Protein AF-A0A535S026-F1 (afdb_monomer)

Foldseek 3Di:
DPDPPDPPVVVCVLVPDQKDWDWFAAPVRDIDIDIWGWHQDPVVRDIDTDDDPVGCRRVNRVVVVVVVVVPD

Sequence (72 aa):
MPLLDVPPEINRAPRFYYTCEATTVNREGQPVTWPTLAYYDEESGQILLTASIAFPVKAFNVIVRLTRQLFP

pLDDT: mean 75.2, std 16.27, range [34.47, 90.5]

Nearest PDB structures (foldseek):
  3tgv-assembly2_D  TM=7.080E-01  e=2.440E-01  Vibrio cholerae O395
  5jab-assembly1_B  TM=8.347E-01  e=7.520E-01  Mycobacterium tuberculosis H37Rv
  3swj-assembly1_A  TM=7.123E-01  e=5.501E-01  Campylobacter jejuni RM1221
  5jab-assembly2_D  TM=7.879E-01  e=1.496E+00  Mycobacterium tuberculosis H37Rv

Structure (mmCIF, N/CA/C/O backbone):
data_AF-A0A535S026-F1
#
_entry.id   AF-A0A535S026-F1
#
loop_
_atom_site.group_PDB
_atom_site.id
_atom_site.type_symbol
_atom_site.label_atom_id
_atom_site.label_alt_id
_atom_site.label_comp_id
_atom_site.label_asym_id
_atom_site.label_entity_id
_atom_site.label_seq_id
_atom_site.pdbx_PDB_ins_code
_atom_site.Cartn_x
_atom_site.Cartn_y
_atom_site.Cartn_z
_atom_site.occupancy
_atom_site.B_iso_or_equiv
_atom_site.auth_seq_id
_atom_site.auth_comp_id
_atom_site.auth_asym_id
_atom_site.auth_atom_id
_atom_site.pdbx_PDB_model_num
ATOM 1 N N . MET A 1 1 ? -1.698 -15.341 -1.765 1.00 50.34 1 MET A N 1
ATOM 2 C CA . MET A 1 1 ? -2.845 -14.764 -2.502 1.00 50.34 1 MET A CA 1
ATOM 3 C C . MET A 1 1 ? -2.714 -15.182 -3.952 1.00 50.34 1 MET A C 1
ATOM 5 O O . MET A 1 1 ? -1.579 -15.188 -4.417 1.00 50.34 1 MET A O 1
ATOM 9 N N . PRO A 1 2 ? -3.796 -15.561 -4.651 1.00 51.09 2 PRO A N 1
ATOM 10 C CA . PRO A 1 2 ? -3.706 -15.750 -6.092 1.00 51.09 2 PRO A CA 1
ATOM 11 C C . PRO A 1 2 ? -3.269 -14.426 -6.727 1.00 51.09 2 PRO A C 1
ATOM 13 O O . PRO A 1 2 ? -3.754 -13.363 -6.332 1.00 51.09 2 PRO A O 1
ATOM 16 N N . LEU A 1 3 ? -2.310 -14.500 -7.648 1.00 62.28 3 LEU A N 1
ATOM 17 C CA . LEU A 1 3 ? -1.906 -13.356 -8.456 1.00 62.28 3 LEU A CA 1
ATOM 18 C C . LEU A 1 3 ? -3.155 -12.872 -9.205 1.00 62.28 3 LEU A C 1
ATOM 20 O O . LEU A 1 3 ? -3.863 -13.688 -9.796 1.00 62.28 3 LEU A O 1
ATOM 24 N N . LEU A 1 4 ? -3.466 -11.580 -9.129 1.00 66.31 4 LEU A N 1
ATOM 25 C CA . LEU A 1 4 ? -4.558 -11.024 -9.922 1.00 66.31 4 LEU A CA 1
ATOM 26 C C . LEU A 1 4 ? -4.174 -11.158 -11.402 1.00 66.31 4 LEU A C 1
ATOM 28 O O . LEU A 1 4 ? -3.097 -10.713 -11.796 1.00 66.31 4 LEU A O 1
ATOM 32 N N . ASP A 1 5 ? -5.036 -11.785 -12.203 1.00 81.94 5 ASP A N 1
ATOM 33 C CA . ASP A 1 5 ? -4.867 -11.876 -13.656 1.00 81.94 5 ASP A CA 1
ATOM 34 C C . ASP A 1 5 ? -5.212 -10.518 -14.277 1.00 81.94 5 ASP A C 1
ATOM 36 O O . ASP A 1 5 ? -6.353 -10.236 -14.646 1.00 81.94 5 ASP A O 1
ATOM 40 N N . VAL A 1 6 ? -4.234 -9.613 -14.254 1.00 82.19 6 VAL A N 1
ATOM 41 C CA . VAL A 1 6 ? -4.351 -8.249 -14.771 1.00 82.19 6 VAL A CA 1
ATOM 42 C C . VAL A 1 6 ? -3.364 -8.029 -15.914 1.00 82.19 6 VAL A C 1
ATOM 44 O O . VAL A 1 6 ? -2.281 -8.624 -15.911 1.00 82.19 6 VAL A O 1
ATOM 47 N N . PRO A 1 7 ? -3.689 -7.138 -16.871 1.00 90.06 7 PRO A N 1
ATOM 48 C CA . PRO A 1 7 ? -2.775 -6.781 -17.946 1.00 90.06 7 PRO A CA 1
ATOM 49 C C . PRO A 1 7 ? -1.376 -6.389 -17.434 1.00 90.06 7 PRO A C 1
ATOM 51 O O . PRO A 1 7 ? -1.266 -5.736 -16.386 1.00 90.06 7 PRO A O 1
ATOM 54 N N . PRO A 1 8 ? -0.294 -6.720 -18.165 1.00 83.69 8 PRO A N 1
ATOM 55 C CA . PRO A 1 8 ? 1.080 -6.392 -17.771 1.00 83.69 8 PRO A CA 1
ATOM 56 C C . PRO A 1 8 ? 1.324 -4.900 -17.508 1.00 83.69 8 PRO A C 1
ATOM 58 O O . PRO A 1 8 ? 2.256 -4.526 -16.796 1.00 83.69 8 PRO A O 1
ATOM 61 N N . GLU A 1 9 ? 0.520 -4.026 -18.105 1.00 85.31 9 GLU A N 1
ATOM 62 C CA . GLU A 1 9 ? 0.537 -2.580 -17.889 1.00 85.31 9 GLU A CA 1
ATOM 63 C C . GLU A 1 9 ? 0.117 -2.221 -16.457 1.00 85.31 9 GLU A C 1
ATOM 65 O O . GLU A 1 9 ? 0.723 -1.345 -15.843 1.00 85.31 9 GLU A O 1
ATOM 70 N N . ILE A 1 10 ? -0.860 -2.934 -15.888 1.00 84.81 10 ILE A N 1
ATOM 71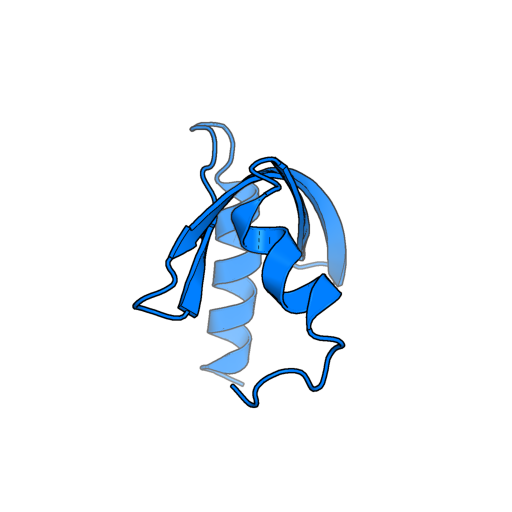 C CA . ILE A 1 10 ? -1.350 -2.700 -14.522 1.00 84.81 10 ILE A CA 1
ATOM 72 C C . ILE A 1 10 ? -0.310 -3.152 -13.494 1.00 84.81 10 ILE A C 1
ATOM 74 O O . ILE A 1 10 ? -0.038 -2.429 -12.538 1.00 84.81 10 ILE A O 1
ATOM 78 N N . ASN A 1 11 ? 0.353 -4.286 -13.734 1.00 83.06 11 ASN A N 1
ATOM 79 C CA . ASN A 1 11 ? 1.421 -4.795 -12.861 1.00 83.06 11 ASN A CA 1
ATOM 80 C C . ASN A 1 11 ? 2.636 -3.860 -12.767 1.00 83.06 11 ASN A C 1
ATOM 82 O O . ASN A 1 11 ? 3.444 -3.973 -11.847 1.00 83.06 11 ASN A O 1
ATOM 86 N N . ARG A 1 12 ? 2.779 -2.926 -13.712 1.00 86.00 12 ARG A N 1
ATOM 87 C CA . ARG A 1 12 ? 3.843 -1.920 -13.703 1.00 86.00 12 ARG A CA 1
ATOM 88 C C . ARG A 1 12 ? 3.495 -0.695 -12.862 1.00 86.00 12 ARG A C 1
ATOM 90 O O . ARG A 1 12 ? 4.413 -0.037 -12.384 1.00 8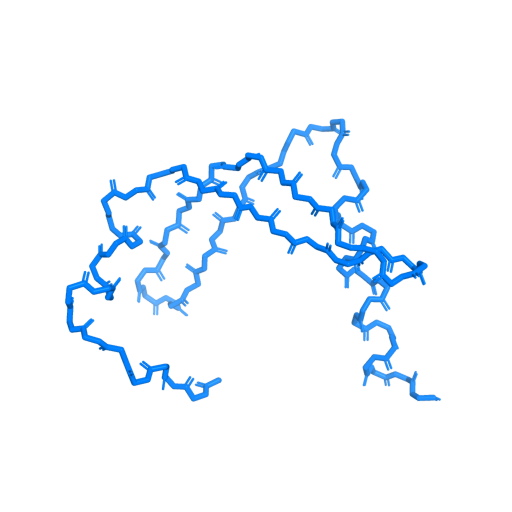6.00 12 ARG A O 1
ATOM 97 N N . ALA A 1 13 ? 2.214 -0.400 -12.636 1.00 87.44 13 ALA A N 1
ATOM 98 C CA . ALA A 1 13 ? 1.785 0.796 -11.911 1.00 87.44 13 ALA A CA 1
ATOM 99 C C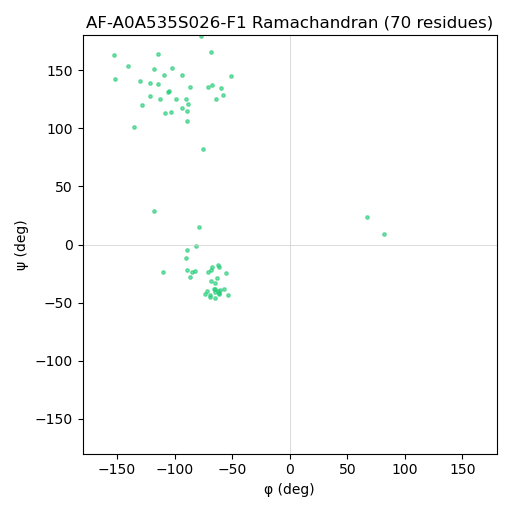 . ALA A 1 13 ? 2.442 0.957 -10.520 1.00 87.44 13 ALA A C 1
ATOM 101 O O . ALA A 1 13 ? 2.936 2.052 -10.243 1.00 87.44 13 ALA A O 1
ATOM 102 N N . PRO A 1 14 ? 2.575 -0.093 -9.680 1.00 88.00 14 PRO A N 1
ATOM 103 C CA . PRO A 1 14 ? 3.212 0.041 -8.367 1.00 88.00 14 PRO A CA 1
ATOM 104 C C . PRO A 1 14 ? 4.685 0.484 -8.416 1.00 88.00 14 PRO A C 1
ATOM 106 O O . PRO A 1 14 ? 5.202 0.979 -7.421 1.00 88.00 14 PRO A O 1
ATOM 109 N N . ARG A 1 15 ? 5.360 0.334 -9.568 1.00 86.81 15 ARG A N 1
ATOM 110 C CA . ARG A 1 15 ? 6.753 0.769 -9.780 1.00 86.81 15 ARG A CA 1
ATOM 111 C C . ARG A 1 15 ? 6.875 2.256 -10.123 1.00 86.81 15 ARG A C 1
ATOM 113 O O . ARG A 1 15 ? 7.946 2.826 -9.961 1.00 86.81 15 ARG A O 1
ATOM 120 N N . PHE A 1 16 ? 5.808 2.868 -10.639 1.00 89.31 16 PHE A N 1
ATOM 121 C CA . PHE A 1 16 ? 5.833 4.240 -11.162 1.00 89.31 16 PHE A CA 1
ATOM 122 C C . PHE A 1 16 ? 5.057 5.238 -10.299 1.00 89.31 16 PHE A C 1
ATOM 124 O O . PHE A 1 16 ? 5.345 6.433 -10.350 1.00 89.31 16 PHE A O 1
ATOM 131 N N . TYR A 1 17 ? 4.091 4.774 -9.505 1.00 89.31 17 TYR A N 1
ATOM 132 C CA . TYR A 1 17 ? 3.268 5.634 -8.658 1.00 89.31 17 TYR A CA 1
ATOM 133 C C . TYR A 1 17 ? 3.624 5.458 -7.185 1.00 89.31 17 TYR A C 1
ATOM 135 O O . TYR A 1 17 ? 3.342 4.428 -6.581 1.00 89.31 17 TYR A O 1
ATOM 143 N N . TYR A 1 18 ? 4.189 6.511 -6.599 1.00 88.38 18 TYR A N 1
ATOM 144 C CA . TYR A 1 18 ? 4.514 6.567 -5.171 1.00 88.38 18 TYR A CA 1
ATOM 145 C C . TYR A 1 18 ? 3.367 7.104 -4.309 1.00 88.38 18 TYR A C 1
ATOM 147 O O . TYR A 1 18 ? 3.477 7.132 -3.086 1.00 88.38 18 TYR A O 1
ATOM 155 N N . THR A 1 19 ? 2.267 7.539 -4.928 1.00 90.12 19 THR A N 1
ATOM 156 C CA . THR A 1 19 ? 1.056 8.012 -4.251 1.00 90.12 19 THR A CA 1
ATOM 157 C C . THR A 1 19 ? -0.143 7.170 -4.664 1.00 90.12 19 THR A C 1
ATOM 159 O O . THR A 1 19 ? -0.305 6.824 -5.835 1.00 90.12 19 THR A O 1
ATOM 162 N N . CYS A 1 20 ? -1.007 6.848 -3.705 1.00 88.12 20 CYS A N 1
ATOM 163 C CA . CYS A 1 20 ? -2.280 6.189 -3.975 1.00 88.12 20 CYS A CA 1
ATOM 164 C C . CYS A 1 20 ? -3.330 6.513 -2.908 1.00 88.12 20 CYS A C 1
ATOM 166 O O . CYS A 1 20 ? -3.009 6.953 -1.800 1.00 88.12 20 CYS A O 1
ATOM 168 N N . GLU A 1 21 ? -4.589 6.251 -3.246 1.00 89.81 21 GLU A N 1
ATOM 169 C CA . GLU A 1 21 ? -5.703 6.276 -2.305 1.00 89.81 21 GLU A CA 1
ATOM 170 C C . GLU A 1 21 ? -5.864 4.890 -1.669 1.00 89.81 21 GLU A C 1
ATOM 172 O O . GLU A 1 21 ? -6.196 3.913 -2.344 1.00 89.81 21 GLU A O 1
ATOM 177 N N . ALA A 1 22 ? -5.647 4.793 -0.359 1.00 86.38 22 ALA A N 1
ATOM 178 C CA . ALA A 1 22 ? -5.851 3.560 0.393 1.00 86.38 22 ALA A CA 1
ATOM 179 C C . ALA A 1 22 ? -7.209 3.607 1.096 1.00 86.38 22 ALA A C 1
ATOM 181 O O . ALA A 1 22 ? -7.473 4.524 1.874 1.00 86.38 22 ALA A O 1
ATOM 182 N N . THR A 1 23 ? -8.060 2.608 0.861 1.00 87.31 23 THR A N 1
ATOM 183 C CA . THR A 1 23 ? -9.368 2.507 1.523 1.00 87.31 23 THR A CA 1
ATOM 184 C C . THR A 1 23 ? -9.355 1.418 2.586 1.00 87.31 23 THR A C 1
ATOM 186 O O . THR A 1 23 ? -8.945 0.288 2.343 1.00 87.31 23 THR A O 1
ATOM 189 N N . THR A 1 24 ? -9.833 1.764 3.777 1.00 85.44 24 THR A N 1
ATOM 190 C CA . THR A 1 24 ? -10.083 0.830 4.884 1.00 85.44 24 THR A CA 1
ATOM 191 C C . THR A 1 24 ? -11.575 0.769 5.174 1.00 85.44 24 THR A C 1
ATOM 193 O O . THR A 1 24 ? -12.310 1.663 4.768 1.00 85.44 24 THR A O 1
ATOM 196 N N . VAL A 1 25 ? -12.026 -0.250 5.901 1.00 86.06 25 VAL A N 1
ATOM 197 C CA . VAL A 1 25 ? -13.414 -0.351 6.366 1.00 86.06 25 VAL A CA 1
ATOM 198 C C . VAL A 1 25 ? -13.421 -0.212 7.884 1.00 86.06 25 VAL A C 1
ATOM 200 O O . VAL A 1 25 ? -12.684 -0.932 8.558 1.00 86.06 25 VAL A O 1
ATOM 203 N N . ASN A 1 26 ? -14.206 0.724 8.417 1.00 84.31 26 ASN A N 1
ATOM 204 C CA . ASN A 1 26 ? -14.321 0.925 9.862 1.00 84.31 26 ASN A CA 1
ATOM 205 C C . ASN A 1 26 ? -15.206 -0.148 10.527 1.00 84.31 26 ASN A C 1
ATOM 207 O O . ASN A 1 26 ? -15.725 -1.061 9.877 1.00 84.31 26 ASN A O 1
ATOM 211 N N . ARG A 1 27 ? -15.370 -0.061 11.851 1.00 81.12 27 ARG A N 1
ATOM 212 C CA . ARG A 1 27 ? -16.144 -1.036 12.635 1.00 81.12 27 ARG A CA 1
ATOM 213 C C . ARG A 1 27 ? -17.627 -1.057 12.245 1.00 81.12 27 ARG A C 1
ATOM 215 O O . ARG A 1 27 ? -18.267 -2.105 12.345 1.00 81.12 27 ARG A O 1
ATOM 222 N N . GLU A 1 28 ? -18.135 0.071 11.771 1.00 86.06 28 GLU A N 1
ATOM 223 C CA . GLU A 1 28 ? -19.496 0.295 11.291 1.00 86.06 28 GLU A CA 1
ATOM 224 C C . GLU A 1 28 ? -19.697 -0.185 9.841 1.00 86.06 28 GLU A C 1
ATOM 226 O O . GLU A 1 28 ? -20.804 -0.111 9.315 1.00 86.06 28 GLU A O 1
ATOM 231 N N . GLY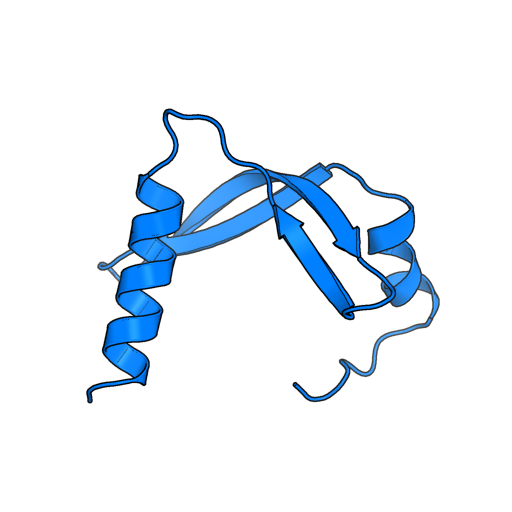 A 1 29 ? -18.650 -0.701 9.185 1.00 85.69 29 GLY A N 1
ATOM 232 C CA . GLY A 1 29 ? -18.718 -1.188 7.807 1.00 85.69 29 GLY A CA 1
ATOM 233 C C . GLY A 1 29 ? -18.603 -0.091 6.746 1.00 85.69 29 GLY A C 1
ATOM 234 O O . GLY A 1 29 ? -18.803 -0.362 5.564 1.00 85.69 29 GLY A O 1
ATOM 235 N N . GLN A 1 30 ? -18.271 1.137 7.136 1.00 89.19 30 GLN A N 1
ATOM 236 C CA . GLN A 1 30 ? -18.152 2.273 6.230 1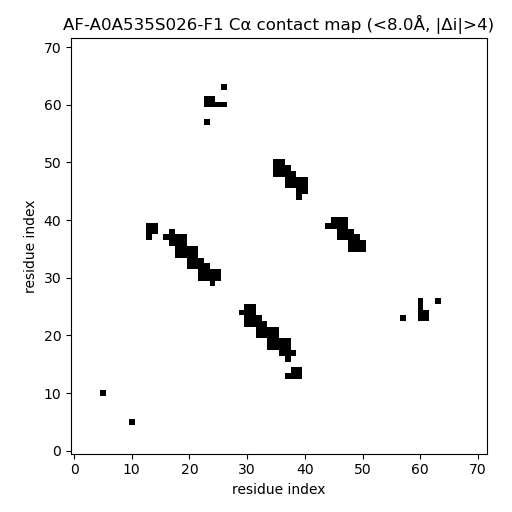.00 89.19 30 GLN A CA 1
ATOM 237 C C . GLN A 1 30 ? -16.741 2.331 5.622 1.00 89.19 30 GLN A C 1
ATOM 239 O O . GLN A 1 30 ? -15.750 2.170 6.348 1.00 89.19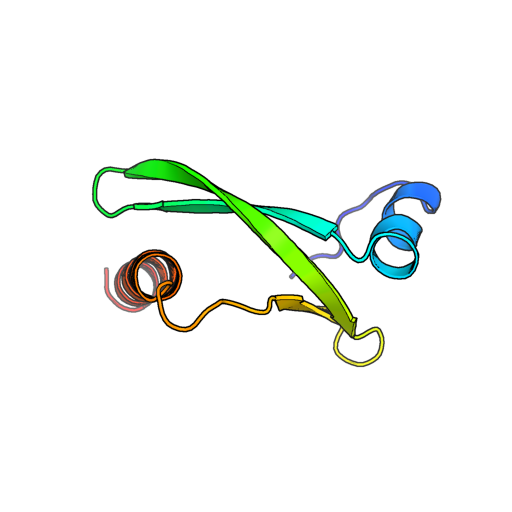 30 GLN A O 1
ATOM 244 N N . PRO A 1 31 ? -16.620 2.575 4.304 1.00 90.50 31 PRO A N 1
ATOM 245 C CA . PRO A 1 31 ? -15.331 2.801 3.674 1.00 90.50 31 PRO A CA 1
ATOM 246 C C . PRO A 1 31 ? -14.771 4.165 4.086 1.00 90.50 31 PRO A C 1
ATOM 248 O O . PRO A 1 31 ? -15.476 5.173 4.080 1.00 90.50 31 PRO A O 1
ATOM 251 N N . VAL A 1 32 ? -13.483 4.196 4.414 1.00 87.00 32 VAL A N 1
ATOM 252 C CA . VAL A 1 32 ? -12.736 5.423 4.694 1.00 87.00 32 VAL A CA 1
ATOM 253 C C . VAL A 1 32 ? -11.470 5.426 3.849 1.00 87.00 32 VAL A C 1
ATOM 255 O O . VAL A 1 32 ? -10.640 4.517 3.974 1.00 87.00 32 VAL A O 1
ATOM 258 N N . THR A 1 33 ? -11.351 6.439 2.994 1.00 87.19 33 THR A N 1
ATOM 259 C CA . THR A 1 33 ? -10.307 6.584 1.972 1.00 87.19 33 THR A CA 1
ATOM 260 C C . THR A 1 33 ? -9.348 7.701 2.338 1.00 87.19 33 THR A C 1
ATOM 262 O O . THR A 1 33 ? -9.736 8.692 2.958 1.00 87.19 33 THR A O 1
ATOM 265 N N . TRP A 1 34 ? -8.081 7.524 1.978 1.00 83.75 34 TRP A N 1
ATOM 266 C CA . TRP A 1 34 ? -7.032 8.440 2.372 1.00 83.75 34 TRP A CA 1
ATOM 267 C C . TRP A 1 34 ? -5.893 8.466 1.350 1.00 83.75 34 TRP A C 1
ATOM 269 O O . TRP A 1 34 ? -5.439 7.384 0.948 1.00 83.75 34 TRP A O 1
ATOM 279 N N . PRO A 1 35 ? -5.298 9.642 1.099 1.00 86.75 35 PRO A N 1
ATOM 280 C CA . PRO A 1 35 ? -4.066 9.715 0.340 1.00 86.75 35 PRO A CA 1
ATOM 281 C C . PRO A 1 35 ? -2.932 9.085 1.155 1.00 86.75 35 PRO A C 1
ATOM 283 O O . PRO A 1 35 ? -2.821 9.270 2.376 1.00 86.75 35 PRO A O 1
ATOM 286 N N . THR A 1 36 ? -2.097 8.299 0.485 1.00 85.69 36 THR A N 1
ATOM 287 C CA . THR A 1 36 ? -0.954 7.604 1.080 1.00 85.69 36 THR A CA 1
ATOM 288 C C . THR A 1 36 ? 0.247 7.620 0.157 1.00 85.69 36 THR A C 1
ATOM 290 O O . THR A 1 36 ? 0.107 7.686 -1.064 1.00 85.69 36 THR A O 1
ATOM 293 N N . LEU A 1 37 ? 1.430 7.534 0.766 1.00 88.62 37 LEU A N 1
ATOM 294 C CA . LEU A 1 37 ? 2.650 7.184 0.058 1.00 88.62 37 LEU A CA 1
ATOM 295 C C . LEU A 1 37 ? 2.816 5.668 0.103 1.00 88.62 37 LEU A C 1
ATOM 297 O O . LEU A 1 37 ? 2.814 5.079 1.192 1.00 88.62 37 LEU A O 1
ATOM 301 N N . ALA A 1 38 ? 2.951 5.071 -1.075 1.00 88.25 38 ALA A N 1
ATOM 302 C CA . ALA A 1 38 ? 3.107 3.641 -1.266 1.00 88.25 38 ALA A CA 1
ATOM 303 C C . ALA A 1 38 ? 4.489 3.328 -1.840 1.00 88.25 38 ALA A C 1
ATOM 305 O O . ALA A 1 38 ? 4.977 4.007 -2.742 1.00 88.25 38 ALA A O 1
ATOM 306 N N . TYR A 1 39 ? 5.095 2.271 -1.317 1.00 89.56 39 TYR A N 1
ATOM 307 C CA . TYR A 1 39 ? 6.292 1.657 -1.866 1.00 89.56 39 TYR A CA 1
ATOM 308 C C . TYR A 1 39 ? 5.984 0.197 -2.184 1.00 89.56 39 TYR A C 1
ATOM 310 O O . TYR A 1 39 ? 5.473 -0.524 -1.328 1.00 89.56 39 TYR A O 1
ATOM 318 N N . TYR A 1 40 ? 6.270 -0.231 -3.410 1.00 89.44 40 TYR A N 1
ATOM 319 C CA . TYR A 1 40 ? 6.147 -1.628 -3.800 1.00 89.44 40 TYR A CA 1
ATOM 320 C C . TYR A 1 40 ? 7.489 -2.334 -3.629 1.00 89.44 40 TYR A C 1
ATOM 322 O O . TYR A 1 40 ? 8.466 -1.983 -4.287 1.00 89.44 40 TYR A O 1
ATOM 330 N N . ASP A 1 41 ? 7.519 -3.323 -2.743 1.00 88.69 41 ASP A N 1
ATOM 331 C CA . ASP A 1 41 ? 8.646 -4.230 -2.588 1.00 88.69 41 ASP A CA 1
ATOM 332 C C . ASP A 1 41 ? 8.462 -5.426 -3.527 1.00 88.69 41 ASP A C 1
ATOM 334 O O . ASP A 1 41 ? 7.614 -6.292 -3.303 1.00 88.69 41 ASP A O 1
ATOM 338 N N . GLU A 1 42 ? 9.245 -5.456 -4.602 1.00 85.31 42 GLU A N 1
ATOM 339 C CA . GLU A 1 42 ? 9.167 -6.497 -5.628 1.00 85.31 42 GLU A CA 1
ATOM 340 C C . GLU A 1 42 ? 9.619 -7.866 -5.123 1.00 85.31 42 GLU A C 1
ATOM 342 O O . GLU A 1 42 ? 9.097 -8.878 -5.587 1.00 85.31 42 GLU A O 1
ATOM 347 N N . GLU A 1 43 ? 10.570 -7.906 -4.185 1.00 87.50 43 GLU A N 1
ATOM 348 C CA . GLU A 1 43 ? 11.126 -9.161 -3.679 1.00 87.50 43 GLU A CA 1
ATOM 349 C C . GLU A 1 43 ? 10.084 -9.914 -2.849 1.00 87.50 43 GLU A C 1
ATOM 351 O O . GLU A 1 43 ? 9.872 -11.113 -3.038 1.00 87.50 43 GLU A O 1
ATOM 356 N N . SER A 1 44 ? 9.378 -9.201 -1.968 1.00 86.50 44 SER A N 1
ATOM 357 C CA . SER A 1 44 ? 8.320 -9.784 -1.137 1.00 86.50 44 SER A CA 1
ATOM 358 C C . SER A 1 44 ? 6.925 -9.728 -1.772 1.00 86.50 44 SER A C 1
ATOM 360 O O . SER A 1 44 ? 5.992 -10.361 -1.269 1.00 86.50 44 SER A O 1
ATOM 362 N N . GLY A 1 45 ? 6.756 -8.974 -2.862 1.00 83.44 45 GLY A N 1
ATOM 363 C CA . GLY A 1 45 ? 5.465 -8.721 -3.502 1.00 83.44 45 GLY A CA 1
ATOM 364 C C . GLY A 1 45 ? 4.510 -7.877 -2.649 1.00 83.44 45 GLY A C 1
ATOM 365 O O . GLY A 1 45 ? 3.292 -7.981 -2.814 1.00 83.44 45 GLY A O 1
ATOM 366 N N . GLN A 1 46 ? 5.031 -7.074 -1.720 1.00 85.94 46 GLN A N 1
ATOM 367 C CA . GLN A 1 46 ? 4.241 -6.307 -0.754 1.00 85.94 46 GLN A CA 1
ATOM 368 C C . GLN A 1 46 ? 4.118 -4.830 -1.131 1.00 85.94 46 GLN A C 1
ATOM 370 O O . GLN A 1 46 ? 5.002 -4.243 -1.746 1.00 85.94 46 GLN A O 1
ATOM 375 N N . ILE A 1 47 ? 3.019 -4.204 -0.700 1.00 86.62 47 ILE A N 1
ATOM 376 C CA . ILE A 1 47 ? 2.863 -2.746 -0.718 1.00 86.62 47 ILE A CA 1
ATOM 377 C C . ILE A 1 47 ? 3.064 -2.239 0.706 1.00 86.62 47 ILE A C 1
ATOM 379 O O . ILE A 1 47 ? 2.254 -2.507 1.595 1.00 86.62 47 ILE A O 1
ATOM 383 N N . LEU A 1 48 ? 4.135 -1.483 0.909 1.00 88.44 48 LEU A N 1
ATOM 384 C CA . LEU A 1 48 ? 4.414 -0.786 2.150 1.00 88.44 48 LEU A CA 1
ATOM 385 C C . LEU A 1 48 ? 3.761 0.598 2.105 1.00 88.44 48 LEU A C 1
ATOM 387 O O . LEU A 1 48 ? 4.056 1.412 1.230 1.00 88.44 48 LEU A O 1
ATOM 391 N N . LEU A 1 49 ? 2.873 0.868 3.060 1.00 83.62 49 LEU A N 1
ATOM 392 C CA . LEU A 1 49 ? 2.226 2.169 3.213 1.00 83.62 49 LEU A CA 1
ATOM 393 C C . LEU A 1 49 ? 2.833 2.905 4.401 1.00 83.62 49 LEU A C 1
ATOM 395 O O . LEU A 1 49 ? 2.924 2.354 5.499 1.00 83.62 49 LEU A O 1
ATOM 399 N N . THR A 1 50 ? 3.192 4.171 4.202 1.00 73.75 50 THR A N 1
ATOM 400 C CA . THR A 1 50 ? 3.586 5.045 5.313 1.00 73.75 50 THR A CA 1
ATOM 401 C C . THR A 1 50 ? 2.384 5.835 5.827 1.00 73.75 50 THR A C 1
ATOM 403 O O . THR A 1 50 ? 1.462 6.196 5.091 1.00 73.75 50 THR A O 1
ATOM 40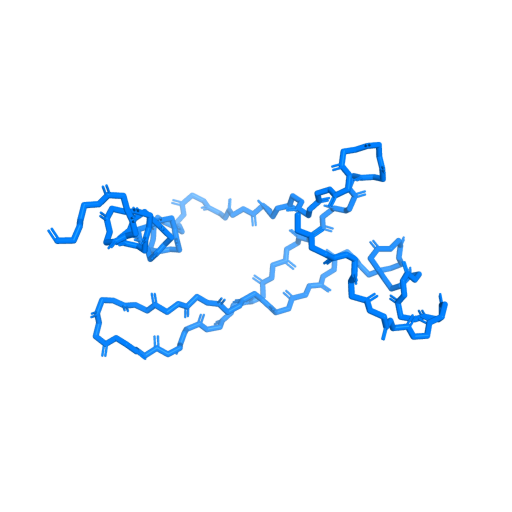6 N N . ALA A 1 51 ? 2.375 6.072 7.132 1.00 69.12 51 ALA A N 1
ATOM 407 C CA . ALA A 1 51 ? 1.302 6.729 7.857 1.00 69.12 51 ALA A CA 1
ATOM 408 C C . ALA A 1 51 ? 1.899 7.835 8.730 1.00 69.12 51 ALA A C 1
ATOM 410 O O . ALA A 1 51 ? 2.961 7.639 9.320 1.00 69.12 51 ALA A O 1
ATOM 411 N N . SER A 1 52 ? 1.230 8.988 8.833 1.00 68.00 52 SER A N 1
ATOM 412 C CA . SER A 1 52 ? 1.639 10.004 9.810 1.00 68.00 52 SER A CA 1
ATOM 413 C C . SER A 1 52 ? 1.377 9.509 11.243 1.00 68.00 52 SER A C 1
ATOM 415 O O . SER A 1 52 ? 0.655 8.541 11.468 1.00 68.00 52 SER A O 1
ATOM 417 N N . ILE A 1 53 ? 1.948 10.160 12.256 1.00 61.91 53 ILE A N 1
ATOM 418 C CA . ILE A 1 53 ? 1.709 9.772 13.659 1.00 61.91 53 ILE A CA 1
ATOM 419 C C . ILE A 1 53 ? 0.264 10.050 14.119 1.00 61.91 53 ILE A C 1
ATOM 421 O O . ILE A 1 53 ? -0.244 9.390 15.021 1.00 61.91 53 ILE A O 1
ATOM 425 N N . ALA A 1 54 ? -0.446 10.964 13.449 1.00 53.03 54 ALA A N 1
ATOM 426 C CA . ALA A 1 54 ? -1.853 11.285 13.710 1.00 53.03 54 ALA A CA 1
ATOM 427 C C . ALA A 1 54 ? -2.840 10.256 13.108 1.00 53.03 54 ALA A C 1
ATOM 429 O O . ALA A 1 54 ? -4.033 10.521 12.981 1.00 53.03 54 ALA A O 1
ATOM 430 N N . PHE A 1 55 ? -2.351 9.078 12.715 1.00 58.03 55 PHE A N 1
ATOM 431 C CA . PHE A 1 55 ? -3.032 8.120 11.840 1.00 58.03 55 PHE A CA 1
ATOM 432 C C . PHE A 1 55 ? -3.347 6.738 12.469 1.00 58.03 55 PHE A C 1
ATOM 434 O O . PHE A 1 55 ? -3.440 5.757 11.721 1.00 58.03 55 PHE A O 1
ATOM 441 N N . PRO A 1 56 ? -3.562 6.585 13.798 1.00 59.72 56 PRO A N 1
ATOM 442 C CA . PRO A 1 56 ? -3.837 5.270 14.378 1.00 59.72 56 PRO A CA 1
ATOM 443 C C . PRO A 1 56 ? -5.199 4.702 13.940 1.00 59.72 56 PRO A C 1
ATOM 445 O O . PRO A 1 56 ? -5.387 3.491 13.964 1.00 59.72 56 PRO A O 1
ATOM 448 N N . VAL A 1 57 ? -6.132 5.536 13.456 1.00 63.75 57 VAL A N 1
ATOM 449 C CA . VAL A 1 57 ? -7.462 5.108 12.969 1.00 63.75 57 VAL A CA 1
ATOM 450 C C . VAL A 1 57 ? -7.363 4.076 11.837 1.00 63.75 57 VAL A C 1
ATOM 452 O O . VAL A 1 57 ? -8.115 3.104 11.822 1.00 63.75 57 VAL A O 1
ATOM 455 N N . LYS A 1 58 ? -6.396 4.223 10.921 1.00 61.50 58 LYS A N 1
ATOM 456 C CA . LYS A 1 58 ? -6.174 3.239 9.848 1.00 61.50 58 LYS A CA 1
ATOM 457 C C . LYS A 1 58 ? -5.726 1.891 10.395 1.00 61.50 58 LYS A C 1
ATOM 459 O O . LYS A 1 58 ? -6.254 0.859 9.989 1.00 61.50 58 LYS A O 1
ATOM 464 N N . ALA A 1 59 ? -4.767 1.917 11.320 1.00 64.94 59 ALA A N 1
ATOM 465 C CA . ALA A 1 59 ? -4.268 0.717 11.976 1.00 64.94 59 ALA A CA 1
ATOM 466 C C . ALA A 1 59 ? -5.393 0.026 12.759 1.00 64.94 59 ALA A C 1
ATOM 468 O O . ALA A 1 59 ? -5.557 -1.185 12.642 1.00 64.94 59 ALA A O 1
ATOM 469 N N . PHE A 1 60 ? -6.238 0.787 13.464 1.00 69.88 60 PHE A N 1
ATOM 470 C CA . PHE A 1 60 ? -7.404 0.243 14.159 1.00 69.88 60 PHE A CA 1
ATOM 471 C C . PHE A 1 60 ? -8.405 -0.425 13.206 1.00 69.88 60 PHE A C 1
ATOM 473 O O . PHE A 1 60 ? -8.851 -1.535 13.496 1.00 69.88 60 PHE A O 1
ATOM 480 N N . ASN A 1 61 ? -8.701 0.173 12.048 1.00 67.44 61 ASN A N 1
ATOM 481 C CA . ASN A 1 61 ? -9.585 -0.442 11.050 1.00 67.44 61 ASN A CA 1
ATOM 482 C C . ASN A 1 61 ? -9.046 -1.795 10.541 1.00 67.44 61 ASN A C 1
ATOM 484 O O . ASN A 1 61 ? -9.808 -2.748 10.373 1.00 67.44 61 ASN A O 1
ATOM 488 N N . VAL A 1 62 ? -7.728 -1.912 10.339 1.00 66.00 62 VAL A N 1
ATOM 489 C CA . VAL A 1 62 ? -7.090 -3.165 9.894 1.00 66.00 62 VAL A CA 1
ATOM 490 C C . VAL A 1 62 ? -7.034 -4.211 11.021 1.00 66.00 62 VAL A C 1
ATOM 492 O O . VAL A 1 62 ? -7.364 -5.375 10.793 1.00 66.00 62 VAL A O 1
ATOM 495 N N . ILE A 1 63 ? -6.695 -3.812 12.253 1.00 57.97 63 ILE A N 1
ATOM 496 C CA . ILE A 1 63 ? -6.624 -4.711 13.423 1.00 57.97 63 ILE A CA 1
ATOM 497 C C . ILE A 1 63 ? -7.998 -5.326 13.746 1.00 57.97 63 ILE A C 1
ATOM 499 O O . ILE A 1 63 ? -8.097 -6.520 14.049 1.00 57.97 63 ILE A O 1
ATOM 503 N N . VAL A 1 64 ? -9.079 -4.547 13.640 1.00 50.41 64 VAL A N 1
ATOM 504 C CA . VAL A 1 64 ? -10.451 -5.041 13.871 1.00 50.41 64 VAL A CA 1
ATOM 505 C C . VAL A 1 64 ? -10.858 -6.090 12.827 1.00 50.41 64 VAL A C 1
ATOM 507 O O . VAL A 1 64 ? -11.578 -7.039 13.140 1.00 50.41 64 VAL A O 1
ATOM 510 N N . ARG A 1 65 ? -10.376 -5.971 11.583 1.00 47.78 65 ARG A N 1
ATOM 511 C CA . ARG A 1 65 ? -10.635 -6.970 10.535 1.00 47.78 65 ARG A CA 1
ATOM 512 C C . ARG A 1 65 ? -9.908 -8.287 10.815 1.00 47.78 65 ARG A C 1
ATOM 514 O O . ARG A 1 65 ? -10.519 -9.342 10.669 1.00 47.78 65 ARG A O 1
ATOM 521 N N . LEU A 1 66 ? -8.645 -8.227 11.243 1.00 39.50 66 LEU A N 1
ATOM 522 C CA . LEU A 1 66 ? -7.850 -9.419 11.560 1.00 39.50 66 LEU A CA 1
ATOM 523 C C . LEU A 1 66 ? -8.418 -10.188 12.757 1.00 39.50 66 LEU A C 1
ATOM 525 O O . LEU A 1 66 ? -8.515 -11.409 12.708 1.00 39.50 66 LEU A O 1
ATOM 529 N N . THR A 1 67 ? -8.876 -9.489 13.796 1.00 44.00 67 THR A N 1
ATOM 530 C CA . THR A 1 67 ? -9.505 -10.138 14.960 1.00 44.00 67 THR A CA 1
ATOM 531 C C . THR A 1 67 ? -10.824 -10.832 14.606 1.00 44.00 67 THR A C 1
ATOM 533 O O . THR A 1 67 ? -11.035 -11.953 15.052 1.00 44.00 67 THR A O 1
ATOM 536 N N . ARG A 1 68 ? -11.659 -10.251 13.731 1.00 48.28 68 ARG A N 1
ATOM 537 C CA . ARG A 1 68 ? -12.888 -10.902 13.226 1.00 48.28 68 ARG A CA 1
ATOM 538 C C . ARG A 1 68 ? -12.652 -12.076 12.266 1.00 48.28 68 ARG A C 1
ATOM 540 O O . ARG A 1 68 ? -13.547 -12.892 12.096 1.00 48.28 68 ARG A O 1
ATOM 547 N N . GLN A 1 69 ? -11.503 -12.143 11.591 1.00 42.75 69 GLN A N 1
ATOM 548 C CA . GLN A 1 69 ? -11.151 -13.286 10.733 1.00 42.75 69 GLN A CA 1
ATOM 549 C C . GLN A 1 69 ? -10.463 -14.420 11.501 1.00 42.75 69 GLN A C 1
ATOM 551 O O . GLN A 1 69 ? -10.569 -15.571 11.088 1.00 42.75 69 GLN A O 1
ATOM 556 N N . LEU A 1 70 ? -9.762 -14.107 12.593 1.00 38.97 70 LEU A N 1
ATOM 557 C CA . LEU A 1 70 ? -9.052 -15.093 13.415 1.00 38.97 70 LEU A CA 1
ATOM 558 C C . LEU A 1 70 ? -9.923 -15.690 14.530 1.00 38.97 70 LEU A C 1
ATOM 560 O O . LEU A 1 70 ? -9.631 -16.790 14.989 1.00 38.97 70 LEU A O 1
ATOM 564 N N . PHE A 1 71 ? -10.993 -15.004 14.935 1.00 34.47 71 PHE A N 1
ATOM 565 C CA . PHE A 1 71 ? -11.961 -15.496 15.913 1.00 34.47 71 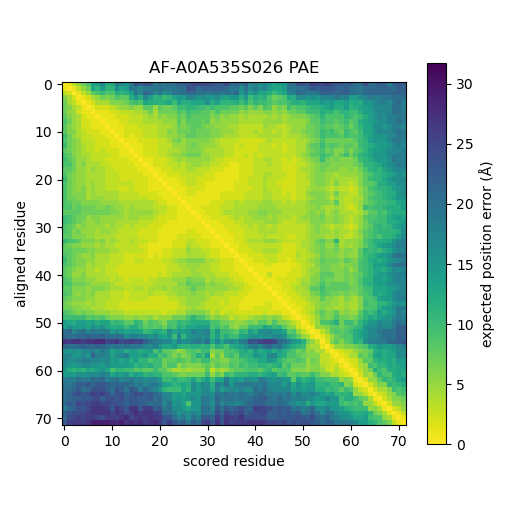PHE A CA 1
ATOM 566 C C . PHE A 1 71 ? -13.390 -15.198 15.420 1.00 34.47 71 PHE A C 1
ATOM 568 O O . PHE A 1 71 ? -13.808 -14.037 15.497 1.00 34.47 71 PHE A O 1
ATOM 575 N N . PRO A 1 72 ? -14.107 -16.194 14.857 1.00 44.66 72 PRO A N 1
ATOM 576 C CA . PRO A 1 72 ? -15.537 -16.079 14.569 1.00 44.66 72 PRO A CA 1
ATOM 577 C C . PRO A 1 72 ? -16.383 -16.007 15.847 1.00 44.66 72 PRO A C 1
ATOM 579 O O . PRO A 1 72 ? -15.987 -16.622 16.865 1.00 44.66 72 PRO A O 1
#

Secondary structure (DSSP, 8-state):
-PPP---TTGGGHHHH-SEEE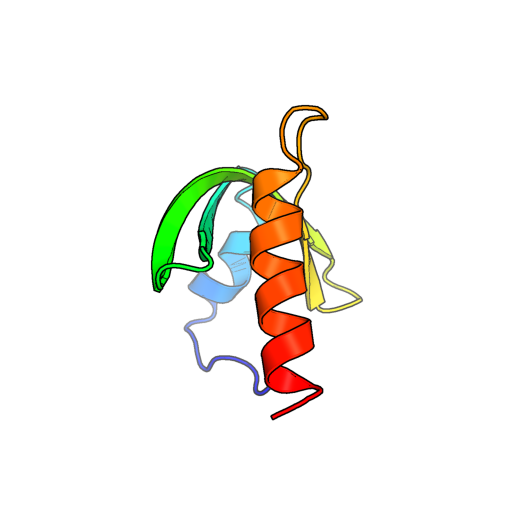EEEE-TTS-EEEEEEEEEEETTTTEEEEE--TT-HHHHHHHHHHHHHHH--

Solvent-accessible surface area (backbone atoms only — not comparable to full-atom values): 4598 Å² total; per-residue (Å²): 128,84,79,78,96,62,60,74,70,61,75,45,43,58,81,76,44,53,63,47,76,51,72,45,45,42,96,88,67,47,80,48,73,41,84,33,45,41,44,58,41,78,90,82,70,41,77,49,71,62,75,64,90,93,43,60,67,62,56,50,29,53,53,56,51,53,50,55,72,76,50,128

Mean predicted aligned error: 8.72 Å

Radius of gyration: 14.2 Å; Cα contacts (8 Å, |Δi|>4): 66; chains: 1; bounding box: 31×27×34 Å